Protein AF-A0A7X3VGU1-F1 (afdb_monomer)

Solvent-accessible surface area (backbone atoms only — not comparable to full-atom values): 7875 Å² total; per-residue (Å²): 48,72,50,103,35,38,32,71,48,74,43,80,29,61,48,38,9,72,44,87,88,35,25,26,34,31,42,33,56,64,92,47,74,49,73,70,24,20,76,69,30,72,41,70,37,82,60,93,65,95,68,52,74,47,77,49,73,39,66,89,80,12,38,42,34,35,26,48,69,79,49,94,61,61,67,22,58,38,74,58,65,90,73,72,64,63,57,86,87,84,85,66,76,103,53,93,70,91,85,77,90,88,79,87,85,83,78,90,63,90,87,74,77,80,74,80,77,68,81,75,84,85,128

Sequence (123 aa):
MQDPRHYYYAHISSDSGNHRVHNGIFKVNGSERYRIGGAGTPPALPSADWHRIKVVRSVESGSIEVFVSGEASPLFSVIDQDYLYGWVGVGSFNETGDFDDFHLSGTASGECRLERISPLDEN

Secondary structure (DSSP, 8-state):
--BTTEEEEEE--SS-TTSTTSSEEEEEETTEEEEEE-TTPPPS--SSS---EEEEE-TTT-EEEEEETT-SS-SEEEE--S--S-------SSS-----------PPPTT------------

Structure (mmCIF, N/CA/C/O backbone):
data_AF-A0A7X3VGU1-F1
#
_entry.id   AF-A0A7X3VGU1-F1
#
loop_
_atom_site.group_PDB
_atom_site.id
_atom_site.type_symbol
_atom_site.label_atom_id
_atom_site.label_alt_id
_atom_site.label_comp_id
_atom_site.label_asym_id
_atom_site.label_entity_id
_atom_site.label_seq_id
_atom_site.pdbx_PDB_ins_code
_atom_site.Cartn_x
_atom_site.Cartn_y
_atom_site.Cartn_z
_atom_site.occupancy
_atom_site.B_iso_or_equiv
_atom_site.auth_seq_id
_atom_site.auth_comp_id
_atom_site.auth_asym_id
_atom_site.auth_atom_id
_atom_site.pdbx_PDB_model_num
ATOM 1 N N . MET A 1 1 ? -8.171 -6.636 6.740 1.00 87.38 1 MET A N 1
ATOM 2 C CA . MET A 1 1 ? -9.197 -7.461 6.067 1.00 87.38 1 MET A CA 1
ATOM 3 C C . MET A 1 1 ? -10.181 -7.951 7.108 1.00 87.38 1 MET A C 1
ATOM 5 O O . MET A 1 1 ? -9.762 -8.648 8.022 1.00 87.38 1 MET A O 1
ATOM 9 N N . GLN A 1 2 ? -11.445 -7.546 7.019 1.00 92.75 2 GLN A N 1
ATOM 10 C CA . GLN A 1 2 ? -12.495 -8.043 7.917 1.00 92.75 2 GLN A CA 1
ATOM 11 C C . GLN A 1 2 ? -12.912 -9.455 7.489 1.00 92.75 2 GLN A C 1
ATOM 13 O O . GLN A 1 2 ? -12.911 -10.381 8.291 1.00 92.75 2 GLN A O 1
ATOM 18 N N . ASP A 1 3 ? -13.153 -9.617 6.188 1.00 92.88 3 ASP A N 1
ATOM 19 C CA . ASP A 1 3 ? -13.474 -10.875 5.516 1.00 92.88 3 ASP A CA 1
ATOM 20 C C . ASP A 1 3 ? -13.040 -10.800 4.026 1.00 92.88 3 ASP A C 1
ATOM 22 O O . ASP A 1 3 ? -12.543 -9.751 3.590 1.00 92.88 3 ASP A O 1
ATOM 26 N N . PRO A 1 4 ? -13.205 -11.871 3.218 1.00 93.31 4 PRO A N 1
ATOM 27 C CA . PRO A 1 4 ? -12.831 -11.895 1.794 1.00 93.31 4 PRO A CA 1
ATOM 28 C C . PRO A 1 4 ? -13.549 -10.911 0.864 1.00 93.31 4 PRO A C 1
ATOM 30 O O . PRO A 1 4 ? -13.258 -10.893 -0.328 1.00 93.31 4 PRO A O 1
ATOM 33 N N . ARG A 1 5 ? -14.493 -10.119 1.365 1.00 96.31 5 ARG A N 1
ATOM 34 C CA . ARG A 1 5 ? -15.284 -9.133 0.621 1.00 96.31 5 ARG A CA 1
ATOM 35 C C . ARG A 1 5 ? -15.208 -7.726 1.224 1.00 96.31 5 ARG A C 1
ATOM 37 O O . A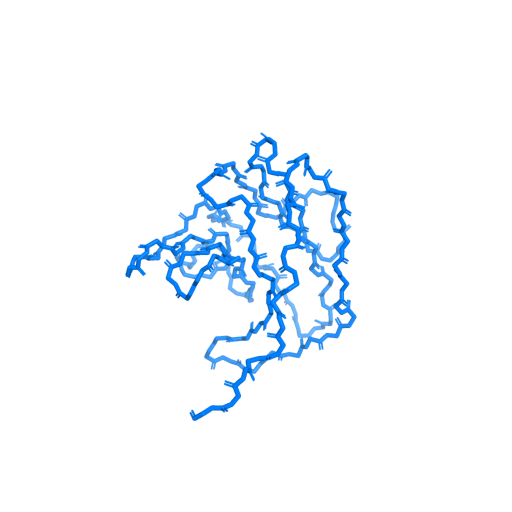RG A 1 5 ? -15.762 -6.802 0.639 1.00 96.31 5 ARG A O 1
ATOM 44 N N . HIS A 1 6 ? -14.512 -7.537 2.345 1.00 97.31 6 HIS A N 1
ATOM 45 C CA . HIS A 1 6 ? -14.397 -6.243 3.026 1.00 97.31 6 HIS A CA 1
ATOM 46 C C . HIS A 1 6 ? -12.958 -5.991 3.488 1.00 97.31 6 HIS A C 1
ATOM 48 O O . HIS A 1 6 ? -12.521 -6.409 4.571 1.00 97.31 6 HIS A O 1
ATOM 54 N N . TYR A 1 7 ? -12.174 -5.330 2.637 1.00 97.38 7 TYR A N 1
ATOM 55 C CA . TYR A 1 7 ? -10.771 -5.032 2.914 1.00 97.38 7 TYR A CA 1
ATOM 56 C C . TYR A 1 7 ? -10.227 -3.899 2.044 1.00 97.38 7 TYR A C 1
ATOM 58 O O . TYR A 1 7 ? -10.735 -3.615 0.961 1.00 97.38 7 TYR A O 1
ATOM 66 N N . TYR A 1 8 ? -9.142 -3.281 2.511 1.00 98.12 8 TYR A N 1
ATOM 67 C CA . TYR A 1 8 ? -8.270 -2.490 1.649 1.00 98.12 8 TYR A CA 1
ATOM 68 C C . TYR A 1 8 ? -7.108 -3.343 1.166 1.00 98.12 8 TYR A C 1
ATOM 70 O O . TYR A 1 8 ? -6.645 -4.231 1.885 1.00 98.12 8 TYR A O 1
ATOM 78 N N . TYR A 1 9 ? -6.591 -3.019 -0.011 1.00 97.75 9 TYR A N 1
ATOM 79 C CA . TYR A 1 9 ? -5.296 -3.509 -0.458 1.00 97.75 9 TYR A CA 1
ATOM 80 C C . TYR A 1 9 ? -4.556 -2.417 -1.233 1.00 97.75 9 TYR A C 1
ATOM 82 O O . TYR A 1 9 ? -5.165 -1.593 -1.920 1.00 97.75 9 TYR A O 1
ATOM 90 N N . ALA A 1 10 ? -3.231 -2.411 -1.119 1.00 97.69 10 ALA A N 1
ATOM 91 C CA . ALA A 1 10 ? -2.372 -1.639 -2.002 1.00 97.69 10 ALA A CA 1
ATOM 92 C C . ALA A 1 10 ? -1.994 -2.529 -3.191 1.00 97.69 10 ALA A C 1
ATOM 94 O O . ALA A 1 10 ? -1.459 -3.617 -3.000 1.00 97.69 10 ALA A O 1
ATOM 95 N N . HIS A 1 11 ? -2.290 -2.085 -4.411 1.00 96.94 11 HIS A N 1
ATOM 96 C CA . HIS A 1 11 ? -1.794 -2.735 -5.621 1.00 96.94 11 HIS A CA 1
ATOM 97 C C . HIS A 1 11 ? -0.471 -2.077 -5.997 1.00 96.94 11 HIS A C 1
ATOM 99 O O . HIS A 1 11 ? -0.453 -0.866 -6.210 1.00 96.94 11 HIS A O 1
ATOM 105 N N . ILE A 1 12 ? 0.597 -2.863 -6.100 1.00 96.19 12 ILE A N 1
ATOM 106 C CA . ILE A 1 12 ? 1.950 -2.423 -6.447 1.00 96.19 12 ILE A CA 1
ATOM 107 C C . ILE A 1 12 ? 2.343 -3.083 -7.776 1.00 96.19 12 ILE A C 1
ATOM 109 O O . ILE A 1 12 ? 2.196 -4.290 -7.918 1.00 96.19 12 ILE A O 1
ATOM 113 N N . SER A 1 13 ? 2.762 -2.299 -8.767 1.00 95.94 13 SER A N 1
ATOM 114 C CA . SER A 1 13 ? 2.984 -2.743 -10.151 1.00 95.94 13 SER A CA 1
ATOM 115 C C . SER A 1 13 ? 4.056 -1.897 -10.853 1.00 95.94 13 SER A C 1
ATOM 117 O O . SER A 1 13 ? 4.360 -0.776 -10.429 1.00 95.94 13 SER A O 1
ATOM 119 N N . SER A 1 14 ? 4.601 -2.417 -11.953 1.00 95.19 14 SER A N 1
ATOM 120 C CA . SER A 1 14 ? 5.497 -1.708 -12.874 1.00 95.19 14 SER A CA 1
ATOM 121 C C . SER A 1 14 ? 4.783 -0.739 -13.827 1.00 95.19 14 SER A C 1
ATOM 123 O O . SER A 1 14 ? 5.436 0.071 -14.481 1.00 95.19 14 SER A O 1
ATOM 125 N N . ASP A 1 15 ? 3.453 -0.779 -13.914 1.00 95.25 15 ASP A N 1
ATOM 126 C CA . ASP A 1 15 ? 2.689 0.186 -14.712 1.00 95.25 15 ASP A CA 1
ATOM 127 C C . ASP A 1 15 ? 2.495 1.511 -13.981 1.00 95.25 15 ASP A C 1
ATOM 129 O O . ASP A 1 15 ? 2.430 1.559 -12.763 1.00 95.25 15 ASP A O 1
ATOM 133 N N . SER A 1 16 ? 2.305 2.620 -14.694 1.00 93.56 16 SER A N 1
ATOM 134 C CA . SER A 1 16 ? 1.888 3.861 -14.023 1.00 93.56 16 SER A CA 1
ATOM 135 C C . SER A 1 16 ? 0.469 3.755 -13.440 1.00 93.56 16 SER A C 1
ATOM 137 O O . SER A 1 16 ? -0.394 3.044 -13.964 1.00 93.56 16 SER A O 1
ATOM 139 N N . GLY A 1 17 ? 0.174 4.583 -12.437 1.00 93.56 17 GLY A N 1
ATOM 140 C CA . GLY A 1 17 ? -1.162 4.777 -11.876 1.00 93.56 17 GLY A CA 1
ATOM 141 C C . GLY A 1 17 ? -2.195 5.353 -12.855 1.00 93.56 17 GLY A C 1
ATOM 142 O O . GLY A 1 17 ? -3.330 5.600 -12.447 1.00 93.56 17 GLY A O 1
ATOM 143 N N . ASN A 1 18 ? -1.855 5.573 -14.129 1.00 94.88 18 ASN A N 1
ATOM 144 C CA . ASN A 1 18 ? -2.830 5.854 -15.189 1.00 94.88 18 ASN A CA 1
ATOM 145 C C . ASN A 1 18 ? -3.584 4.590 -15.633 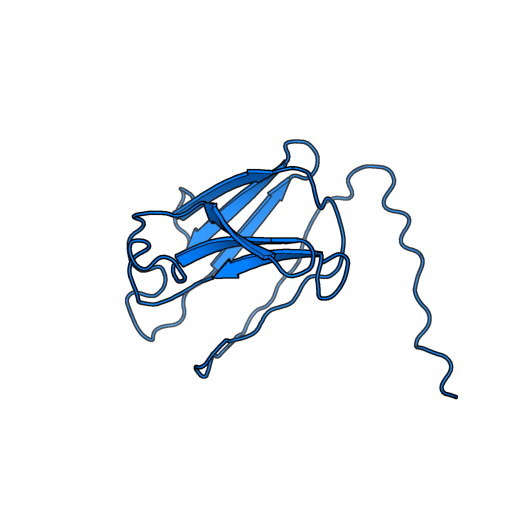1.00 94.88 18 ASN A C 1
ATOM 147 O O . ASN A 1 18 ? -4.712 4.688 -16.120 1.00 94.88 18 ASN A O 1
ATOM 151 N N . HIS A 1 19 ? -3.008 3.400 -15.425 1.00 92.88 19 HIS A N 1
ATOM 152 C CA . HIS A 1 19 ? -3.738 2.153 -15.598 1.00 92.88 19 HIS A CA 1
ATOM 153 C C . HIS A 1 19 ? -4.695 1.975 -14.413 1.00 92.88 19 HIS A C 1
ATOM 155 O O . HIS A 1 19 ? -4.276 1.813 -13.267 1.00 92.88 19 HIS A O 1
ATOM 161 N N . ARG A 1 20 ? -6.008 2.037 -14.674 1.00 91.75 20 ARG A N 1
ATOM 162 C CA . ARG A 1 20 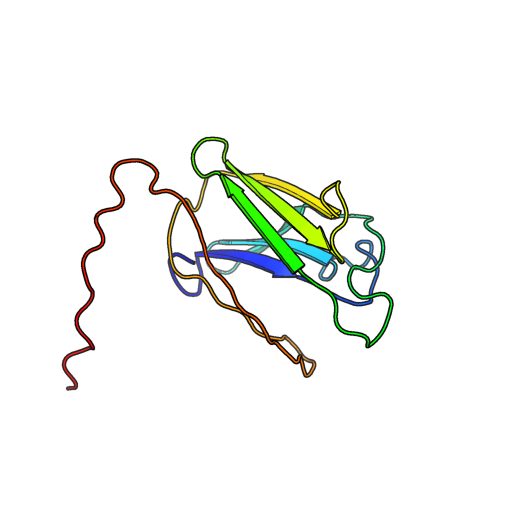? -7.053 2.190 -13.635 1.00 91.75 20 ARG A CA 1
ATOM 163 C C . ARG A 1 20 ? -7.050 1.101 -12.559 1.00 91.75 20 ARG A C 1
ATOM 165 O O . ARG A 1 20 ? -7.591 1.317 -11.476 1.00 91.75 20 ARG A O 1
ATOM 172 N N . VAL A 1 21 ? -6.460 -0.057 -12.847 1.00 93.25 21 VAL A N 1
ATOM 173 C CA . VAL A 1 21 ? -6.405 -1.204 -11.933 1.00 93.25 21 VAL A CA 1
ATOM 174 C C . VAL A 1 21 ? -5.021 -1.451 -11.312 1.00 93.25 21 VAL A C 1
ATOM 176 O O . VAL A 1 21 ? -4.942 -2.316 -10.447 1.00 93.25 21 VAL A O 1
ATOM 179 N N . HIS A 1 22 ? -3.972 -0.681 -11.652 1.00 94.94 22 HIS A N 1
ATOM 180 C CA . HIS A 1 22 ? -2.584 -0.865 -11.162 1.00 94.94 22 HIS A CA 1
ATOM 181 C C . HIS A 1 22 ? -2.028 0.371 -10.455 1.00 94.94 22 HIS A C 1
ATOM 183 O O . HIS A 1 22 ? -2.234 1.478 -10.938 1.00 94.94 22 HIS A O 1
ATOM 189 N N . ASN A 1 23 ? -1.270 0.196 -9.373 1.00 96.56 23 ASN A N 1
ATOM 190 C CA . ASN A 1 23 ? -0.722 1.287 -8.558 1.00 96.56 23 ASN A CA 1
ATOM 191 C C . ASN A 1 23 ? -1.781 2.174 -7.911 1.00 96.56 23 ASN A C 1
ATOM 193 O O . ASN A 1 23 ? -2.287 3.144 -8.474 1.00 96.56 23 ASN A O 1
ATOM 197 N N . GLY A 1 24 ? -2.132 1.801 -6.687 1.00 97.69 24 GLY A N 1
ATOM 198 C CA . GLY A 1 24 ? -3.013 2.585 -5.844 1.00 97.69 24 GLY A CA 1
ATOM 199 C C . GLY A 1 24 ? -3.515 1.815 -4.639 1.00 97.69 24 GLY A C 1
ATOM 200 O O . GLY A 1 24 ? -3.256 0.622 -4.476 1.00 97.69 24 GLY A O 1
ATOM 201 N N . ILE A 1 25 ? -4.282 2.514 -3.813 1.00 98.50 25 ILE A N 1
ATOM 202 C CA . ILE A 1 25 ? -5.023 1.923 -2.703 1.00 98.50 25 ILE A CA 1
ATOM 203 C C . ILE A 1 25 ? -6.429 1.644 -3.208 1.00 98.50 25 ILE A C 1
ATOM 205 O O . ILE A 1 25 ? -7.082 2.518 -3.786 1.00 98.50 25 ILE A O 1
ATOM 209 N N . PHE A 1 26 ? -6.878 0.418 -3.010 1.00 98.12 26 PHE A N 1
ATOM 210 C CA . PHE A 1 26 ? -8.180 -0.058 -3.430 1.00 98.12 26 PHE A CA 1
ATOM 211 C C . PHE A 1 26 ? -8.976 -0.510 -2.222 1.00 98.12 26 PHE A C 1
ATOM 213 O O . PHE A 1 26 ? -8.427 -1.019 -1.244 1.00 98.12 26 PHE A O 1
ATOM 220 N N . LYS A 1 27 ? -10.286 -0.350 -2.337 1.00 98.06 27 LYS A N 1
ATOM 221 C CA . LYS A 1 27 ? -11.260 -0.826 -1.371 1.00 98.06 27 LYS A CA 1
ATOM 222 C C . LYS A 1 27 ? -12.120 -1.884 -2.031 1.00 98.06 27 LYS A C 1
ATOM 224 O O . LYS A 1 27 ? -12.586 -1.685 -3.154 1.00 98.06 27 LYS A O 1
ATOM 229 N N . VAL A 1 28 ? -12.292 -2.995 -1.334 1.00 97.88 28 VAL A N 1
ATOM 230 C CA . VAL A 1 28 ? -13.258 -4.035 -1.668 1.00 97.88 28 VAL A CA 1
ATOM 231 C C . VAL A 1 28 ? -14.391 -3.931 -0.667 1.00 97.88 28 VAL A C 1
ATOM 233 O O . VAL A 1 28 ? -14.140 -3.989 0.536 1.00 97.88 28 VAL A O 1
ATOM 236 N N . ASN A 1 29 ? -15.602 -3.732 -1.178 1.00 97.00 29 ASN A N 1
ATOM 237 C CA . ASN A 1 29 ? -16.824 -3.619 -0.398 1.00 97.00 29 ASN A CA 1
ATOM 238 C C . ASN A 1 29 ? -17.898 -4.520 -1.022 1.00 97.00 29 ASN A C 1
ATOM 240 O O . ASN A 1 29 ? -18.492 -4.196 -2.054 1.00 97.00 29 ASN A O 1
ATOM 244 N N . GLY A 1 30 ? -18.103 -5.699 -0.442 1.00 96.00 30 GLY A N 1
ATOM 245 C CA . GLY A 1 30 ? -18.969 -6.723 -1.006 1.00 96.00 30 GLY A CA 1
ATOM 246 C C . GLY A 1 30 ? -18.405 -7.288 -2.314 1.00 96.00 30 GLY A C 1
ATOM 247 O O . GLY A 1 30 ? -17.402 -7.996 -2.323 1.00 96.00 30 GLY A O 1
ATOM 248 N N . SER A 1 31 ? -19.097 -7.021 -3.425 1.00 92.69 31 SER A N 1
ATOM 249 C CA . SER A 1 31 ? -18.674 -7.450 -4.773 1.00 92.69 31 SER A CA 1
ATOM 250 C C . SER A 1 31 ? -17.980 -6.340 -5.565 1.00 92.69 31 SER A C 1
ATOM 252 O O . SER A 1 31 ? -17.506 -6.579 -6.674 1.00 92.69 31 SER A O 1
ATOM 254 N N . GLU A 1 32 ? -17.926 -5.125 -5.018 1.00 93.25 32 GLU A N 1
ATOM 255 C CA . GLU A 1 32 ? -17.341 -3.976 -5.693 1.00 93.25 32 GLU A CA 1
ATOM 256 C C . GLU A 1 32 ? -15.895 -3.763 -5.266 1.00 93.25 32 GLU A C 1
ATOM 258 O O . GLU A 1 32 ? -15.531 -3.914 -4.099 1.00 93.25 32 GLU A O 1
ATOM 263 N N . ARG A 1 33 ? -15.071 -3.367 -6.236 1.00 94.19 33 ARG A N 1
ATOM 264 C CA . ARG A 1 33 ? -13.675 -2.998 -6.031 1.00 94.19 33 ARG A CA 1
ATOM 265 C C . ARG A 1 33 ? -13.383 -1.705 -6.766 1.00 94.19 33 ARG A C 1
ATOM 267 O O . ARG A 1 33 ? -13.501 -1.655 -7.990 1.00 94.19 33 ARG A O 1
ATOM 274 N N . TYR A 1 34 ? -12.930 -0.689 -6.048 1.00 95.50 34 TYR A N 1
ATOM 275 C CA . TYR A 1 34 ? -12.607 0.607 -6.639 1.00 95.50 34 TYR A CA 1
ATOM 276 C C . TYR A 1 34 ? -11.356 1.219 -6.016 1.00 95.50 34 TYR A C 1
ATOM 278 O O . TYR A 1 34 ? -10.999 0.946 -4.869 1.00 95.50 34 TYR A O 1
ATOM 286 N N . ARG A 1 35 ? -10.652 2.027 -6.815 1.00 97.56 35 ARG A N 1
ATOM 287 C CA . ARG A 1 35 ? -9.480 2.775 -6.361 1.00 97.56 35 ARG A CA 1
ATOM 288 C C . ARG A 1 35 ? -9.930 3.965 -5.521 1.00 97.56 35 ARG A C 1
ATOM 290 O O . ARG A 1 35 ? -10.792 4.722 -5.953 1.00 97.56 35 ARG A O 1
ATOM 297 N N . ILE A 1 36 ? -9.273 4.159 -4.385 1.00 97.69 36 ILE A N 1
ATOM 298 C CA . ILE A 1 36 ? -9.478 5.294 -3.481 1.00 97.69 36 ILE A CA 1
ATOM 299 C C . ILE A 1 36 ? -8.233 6.190 -3.341 1.00 97.69 36 ILE A C 1
ATOM 301 O O . ILE A 1 36 ? -8.340 7.296 -2.832 1.00 97.69 36 ILE A O 1
ATOM 305 N N . GLY A 1 37 ? -7.064 5.774 -3.849 1.00 97.56 37 GLY A N 1
ATOM 306 C CA . GLY A 1 37 ? -5.854 6.610 -3.890 1.00 97.56 37 GLY A CA 1
ATOM 307 C C . GLY A 1 37 ? -4.822 6.133 -4.918 1.00 97.56 37 GLY A C 1
ATOM 308 O O . GLY A 1 37 ? -4.859 4.977 -5.334 1.00 97.56 37 GLY A O 1
ATOM 309 N N . GLY A 1 38 ? -3.902 7.013 -5.334 1.00 95.56 38 GLY A N 1
ATOM 310 C CA . GLY A 1 38 ? -2.763 6.676 -6.211 1.00 95.56 38 GLY A CA 1
ATOM 311 C C . GLY A 1 38 ? -2.974 6.858 -7.723 1.00 95.56 38 GLY A C 1
ATOM 312 O O . GLY A 1 38 ? -2.153 6.404 -8.518 1.00 95.56 38 GLY A O 1
ATOM 313 N N . ALA A 1 39 ? -4.054 7.512 -8.164 1.00 95.44 39 ALA A N 1
ATOM 314 C CA . ALA A 1 39 ? -4.235 7.860 -9.579 1.00 95.44 39 ALA A CA 1
ATOM 315 C C . ALA A 1 39 ? -3.100 8.759 -10.101 1.00 95.44 39 ALA A C 1
ATOM 317 O O . ALA A 1 39 ? -2.691 9.696 -9.423 1.00 95.44 39 ALA A O 1
ATOM 318 N N . GLY A 1 40 ? -2.599 8.463 -11.305 1.00 94.62 40 GLY A N 1
ATOM 319 C CA . GLY A 1 40 ? -1.551 9.257 -11.963 1.00 94.62 40 GLY A CA 1
ATOM 320 C C . GLY A 1 40 ? -0.140 9.104 -11.389 1.00 94.62 40 GLY A C 1
ATOM 321 O O . GLY A 1 40 ? 0.770 9.807 -11.819 1.00 94.62 40 GLY A O 1
ATOM 322 N N . THR A 1 41 ? 0.063 8.196 -10.435 1.00 96.06 41 THR A N 1
ATOM 323 C CA . THR A 1 41 ? 1.382 7.952 -9.840 1.00 96.06 41 THR A CA 1
ATOM 324 C C . THR A 1 41 ? 2.359 7.321 -10.838 1.00 96.06 41 THR A C 1
ATOM 326 O O . THR A 1 41 ? 1.933 6.619 -11.764 1.00 96.06 41 THR A O 1
ATOM 329 N N . PRO A 1 42 ? 3.675 7.548 -10.686 1.00 95.88 42 PRO A N 1
ATOM 330 C CA . PRO A 1 42 ? 4.671 6.791 -11.434 1.00 95.88 42 PRO A CA 1
ATOM 331 C C . PRO A 1 42 ? 4.627 5.295 -11.061 1.00 95.88 42 PRO A C 1
ATOM 333 O O . PRO A 1 42 ? 4.017 4.929 -10.052 1.00 95.88 42 PRO A O 1
ATOM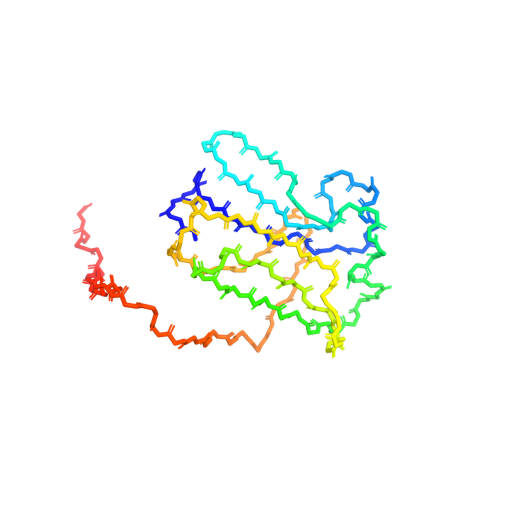 336 N N . PRO A 1 43 ? 5.270 4.423 -11.858 1.00 96.19 43 PRO A N 1
ATOM 337 C CA . PRO A 1 43 ? 5.485 3.027 -11.494 1.00 96.19 43 PRO A CA 1
ATOM 338 C C . PRO A 1 43 ? 6.056 2.860 -10.083 1.00 96.19 43 PRO A C 1
ATOM 340 O O . PRO A 1 43 ? 7.085 3.447 -9.753 1.00 96.19 43 PRO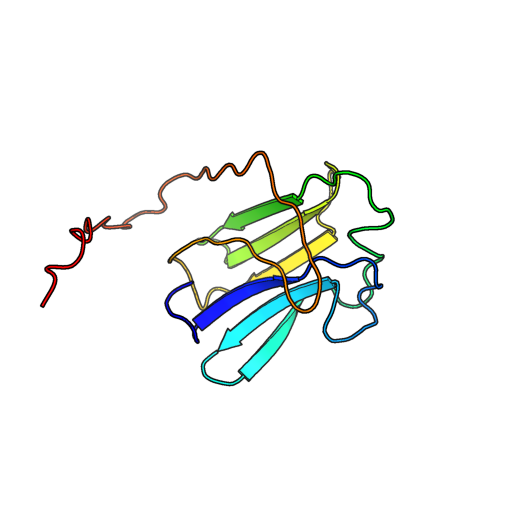 A O 1
ATOM 343 N N . ALA A 1 44 ? 5.405 2.032 -9.267 1.00 96.38 44 ALA A N 1
ATOM 344 C CA . ALA A 1 44 ? 5.894 1.658 -7.944 1.00 96.38 44 ALA A CA 1
ATOM 345 C C . ALA A 1 44 ? 7.027 0.616 -8.006 1.00 96.38 44 ALA A C 1
ATOM 347 O O . ALA A 1 44 ? 7.858 0.576 -7.108 1.00 96.38 44 ALA A O 1
ATOM 348 N N . LEU A 1 45 ? 7.081 -0.205 -9.061 1.00 95.44 45 LEU A N 1
ATOM 349 C CA . LEU A 1 45 ? 8.166 -1.165 -9.317 1.00 95.44 45 LEU A CA 1
ATOM 350 C C . LEU A 1 45 ? 8.841 -0.835 -10.653 1.00 95.44 45 LEU A C 1
ATOM 352 O O . LEU A 1 45 ? 8.512 -1.435 -11.676 1.00 95.44 45 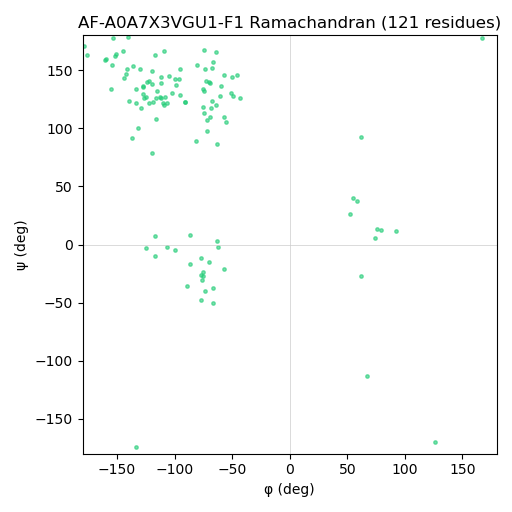LEU A O 1
ATOM 356 N N . PRO A 1 46 ? 9.726 0.174 -10.697 1.00 92.94 46 PRO A N 1
ATOM 357 C CA . PRO A 1 46 ? 10.373 0.588 -11.940 1.00 92.94 46 PRO A CA 1
ATOM 358 C C . PRO A 1 46 ? 11.394 -0.431 -12.478 1.00 92.94 46 PRO A C 1
ATOM 360 O O . PRO A 1 46 ? 11.789 -0.317 -13.638 1.00 92.94 46 PRO A O 1
ATOM 363 N N . SER A 1 47 ? 11.830 -1.406 -11.674 1.00 94.12 47 SER A N 1
ATOM 364 C CA . SER A 1 47 ? 12.721 -2.494 -12.090 1.00 94.12 47 SER A CA 1
ATOM 365 C C . SER A 1 47 ? 12.313 -3.829 -11.453 1.00 94.12 47 SER A C 1
ATOM 367 O O . SER A 1 47 ? 11.343 -3.907 -10.701 1.00 94.12 47 SER A O 1
ATOM 369 N N . ALA A 1 48 ? 13.047 -4.892 -11.792 1.00 93.38 48 ALA A N 1
ATOM 370 C CA . ALA A 1 48 ? 12.902 -6.224 -11.199 1.00 93.38 48 ALA A CA 1
ATOM 371 C C . ALA A 1 48 ? 13.736 -6.407 -9.913 1.00 93.38 48 ALA A C 1
ATOM 373 O O . ALA A 1 48 ? 13.867 -7.526 -9.421 1.00 93.38 48 ALA A O 1
ATOM 374 N N . ASP A 1 49 ? 14.339 -5.333 -9.396 1.00 96.00 49 ASP A N 1
ATOM 375 C CA . ASP A 1 49 ? 15.114 -5.382 -8.158 1.00 96.00 49 ASP A CA 1
ATOM 376 C C . ASP A 1 49 ? 14.190 -5.478 -6.933 1.00 96.00 49 ASP A C 1
ATOM 378 O O . ASP A 1 49 ? 12.982 -5.241 -7.002 1.00 96.00 49 ASP A O 1
ATOM 382 N N . TRP A 1 50 ? 14.760 -5.791 -5.769 1.00 96.81 50 TRP A N 1
ATOM 383 C CA . TRP A 1 50 ? 14.011 -5.758 -4.515 1.00 96.81 50 TRP A CA 1
ATOM 384 C C . TRP A 1 50 ? 13.616 -4.324 -4.144 1.00 96.81 50 TRP A C 1
ATOM 386 O O . TRP A 1 50 ? 14.467 -3.455 -3.941 1.00 96.81 50 TRP A O 1
ATOM 396 N N . HIS A 1 51 ? 12.315 -4.096 -3.970 1.00 97.06 51 HIS A N 1
ATOM 397 C CA . HIS A 1 51 ? 11.760 -2.821 -3.528 1.00 97.06 51 HIS A CA 1
ATOM 398 C C . HIS A 1 51 ? 11.157 -2.951 -2.130 1.00 97.06 51 HIS A C 1
ATOM 400 O O . HIS A 1 51 ? 10.269 -3.767 -1.888 1.00 97.06 51 HIS A O 1
ATOM 406 N N . ARG A 1 52 ? 11.587 -2.096 -1.195 1.00 97.75 52 ARG A N 1
ATOM 407 C CA . ARG A 1 52 ? 10.967 -2.031 0.133 1.00 97.75 52 ARG A CA 1
ATOM 408 C C . ARG A 1 52 ? 9.623 -1.315 0.046 1.00 97.75 52 ARG A C 1
ATOM 410 O O . ARG A 1 52 ? 9.581 -0.125 -0.261 1.00 97.75 52 ARG A O 1
ATOM 417 N N . ILE A 1 53 ? 8.550 -2.016 0.396 1.00 97.94 53 ILE A N 1
ATOM 418 C CA . ILE A 1 53 ? 7.211 -1.439 0.537 1.00 97.94 53 ILE A CA 1
ATOM 419 C C . ILE A 1 53 ? 6.906 -1.247 2.019 1.00 97.94 53 ILE A C 1
ATOM 421 O O . ILE A 1 53 ? 7.070 -2.160 2.825 1.00 97.94 53 ILE A O 1
ATOM 425 N N . LYS A 1 54 ? 6.451 -0.050 2.387 1.00 98.12 54 LYS A N 1
ATOM 426 C CA . LYS A 1 54 ? 5.984 0.259 3.741 1.00 98.12 54 LYS A CA 1
ATOM 427 C C . LYS A 1 54 ? 4.570 0.808 3.657 1.00 98.12 54 LYS A C 1
ATOM 429 O O . LYS A 1 54 ? 4.327 1.782 2.954 1.00 98.12 54 LYS A O 1
ATOM 434 N N . VAL A 1 55 ? 3.659 0.209 4.413 1.00 98.00 55 VAL A N 1
ATOM 435 C CA . VAL A 1 55 ? 2.294 0.713 4.582 1.00 98.00 55 VAL A CA 1
ATOM 436 C C . VAL A 1 55 ? 2.162 1.267 5.994 1.00 98.00 55 VAL A C 1
ATOM 438 O O . VAL A 1 55 ? 2.486 0.581 6.961 1.00 98.00 55 VAL A O 1
ATOM 441 N N . VAL A 1 56 ? 1.703 2.509 6.119 1.00 97.56 56 VAL A N 1
ATOM 442 C CA . VAL A 1 56 ? 1.380 3.141 7.402 1.00 97.56 56 VAL A CA 1
ATOM 443 C C . VAL A 1 56 ? -0.124 3.350 7.461 1.00 97.56 56 VAL A C 1
ATOM 445 O O . VAL A 1 56 ? -0.719 3.922 6.550 1.00 97.56 56 VAL A O 1
ATOM 448 N N . ARG A 1 57 ? -0.743 2.866 8.537 1.00 95.69 57 ARG A N 1
ATOM 449 C CA . ARG A 1 57 ? -2.182 2.974 8.778 1.00 95.69 57 ARG A CA 1
ATOM 450 C C . ARG A 1 57 ? -2.413 3.597 10.145 1.00 95.69 57 ARG A C 1
ATOM 452 O O . ARG A 1 57 ? -1.930 3.067 11.141 1.00 95.69 57 ARG A O 1
ATOM 459 N N . SER A 1 58 ? -3.190 4.675 10.190 1.00 95.19 58 SER A N 1
ATOM 460 C CA . SER A 1 58 ? -3.779 5.189 11.426 1.00 95.19 58 SER A CA 1
ATOM 461 C C . SER A 1 58 ? -5.282 4.960 11.397 1.00 95.19 58 SER A C 1
ATOM 463 O O . SER A 1 58 ? -5.974 5.423 10.492 1.00 95.19 58 SER A O 1
ATOM 465 N N . VAL A 1 59 ? -5.795 4.226 12.382 1.00 92.12 59 VAL A N 1
ATOM 466 C CA . VAL A 1 59 ? -7.241 3.994 12.516 1.00 92.12 59 VAL A CA 1
ATOM 467 C C . VAL A 1 59 ? -7.959 5.222 13.074 1.00 92.12 59 VAL A C 1
ATOM 469 O O . VAL A 1 59 ? -9.097 5.479 12.701 1.00 92.12 59 VAL A O 1
ATOM 472 N N . GLU A 1 60 ? -7.271 6.012 13.905 1.00 92.06 60 GLU A N 1
ATOM 473 C CA . GLU A 1 60 ? -7.810 7.229 14.517 1.00 92.06 60 GLU A CA 1
ATOM 474 C C . GLU A 1 60 ? -8.087 8.302 13.463 1.00 92.06 60 GLU A C 1
ATOM 476 O O . GLU A 1 60 ? -9.193 8.831 13.396 1.00 92.06 60 GLU A O 1
ATOM 481 N N . SER A 1 61 ? -7.112 8.585 12.595 1.00 95.56 61 SER A N 1
ATOM 482 C CA . SER A 1 61 ? -7.291 9.561 11.515 1.00 95.56 61 SER A CA 1
ATOM 483 C C . SER A 1 61 ? -7.899 8.957 10.251 1.00 95.56 61 SER A C 1
ATOM 485 O O . SER A 1 61 ? -8.346 9.695 9.379 1.00 95.56 61 SER A O 1
ATOM 487 N N . GLY A 1 62 ? -7.882 7.629 10.113 1.00 95.94 62 GLY A N 1
ATOM 488 C CA . GLY A 1 62 ? -8.256 6.946 8.880 1.00 95.94 62 GLY A CA 1
ATOM 489 C C . GLY A 1 62 ? -7.198 7.018 7.779 1.00 95.94 62 GLY A C 1
ATOM 490 O O . GLY A 1 62 ? -7.518 6.689 6.638 1.00 95.94 62 GLY A O 1
ATOM 491 N N . SER A 1 63 ? -5.955 7.422 8.059 1.00 98.06 63 SER A N 1
ATOM 492 C CA . SER A 1 63 ? -4.923 7.483 7.018 1.00 98.06 63 SER A CA 1
ATOM 493 C C . SER A 1 63 ? -4.475 6.096 6.557 1.00 98.06 63 SER A C 1
ATOM 495 O O . SER A 1 63 ? -4.334 5.174 7.361 1.00 98.06 63 SER A O 1
ATOM 497 N N . ILE A 1 64 ? -4.267 5.936 5.251 1.00 98.50 64 ILE A N 1
ATOM 498 C CA . ILE A 1 64 ? -3.566 4.805 4.635 1.00 98.50 64 ILE A CA 1
ATOM 499 C C . ILE A 1 64 ? -2.512 5.394 3.710 1.00 98.50 64 ILE A C 1
ATOM 501 O O . ILE A 1 64 ? -2.848 6.072 2.740 1.00 98.50 64 ILE A O 1
ATOM 505 N N . GLU A 1 65 ? -1.249 5.119 3.994 1.00 98.69 65 GLU A N 1
ATOM 506 C CA . GLU A 1 65 ? -0.116 5.657 3.252 1.00 98.69 65 GLU A CA 1
ATOM 507 C C . GLU A 1 65 ? 0.802 4.526 2.805 1.00 98.69 65 GLU A C 1
ATOM 509 O O . GLU A 1 65 ? 1.111 3.624 3.584 1.00 98.69 65 GLU A O 1
ATOM 514 N N . VAL A 1 66 ? 1.242 4.569 1.550 1.00 98.56 66 VAL A N 1
ATOM 515 C CA . VAL A 1 66 ? 2.118 3.557 0.955 1.00 98.56 66 VAL A CA 1
ATOM 516 C C . VAL A 1 66 ? 3.387 4.226 0.457 1.00 98.56 66 VAL A C 1
ATOM 518 O O . VAL A 1 66 ? 3.338 5.117 -0.390 1.00 98.56 66 VAL A O 1
ATOM 521 N N . PHE A 1 67 ? 4.520 3.769 0.974 1.00 98.44 67 PHE A N 1
ATOM 522 C CA . PHE A 1 67 ? 5.862 4.239 0.660 1.00 98.44 67 PHE A CA 1
ATOM 523 C C . PHE A 1 67 ? 6.614 3.148 -0.098 1.00 98.44 67 PHE A C 1
ATOM 525 O O . PHE A 1 67 ? 6.464 1.958 0.194 1.00 98.44 67 PHE A O 1
ATOM 532 N N . VAL A 1 68 ? 7.448 3.567 -1.043 1.00 97.50 68 VAL A N 1
ATOM 533 C CA . VAL A 1 68 ? 8.213 2.690 -1.934 1.00 97.50 68 VAL A CA 1
ATOM 534 C C . VAL A 1 68 ? 9.690 3.038 -1.805 1.00 97.50 68 VAL A C 1
ATOM 536 O O . VAL A 1 68 ? 10.028 4.208 -1.678 1.00 97.50 68 VAL A O 1
ATOM 539 N N . SER A 1 69 ? 10.567 2.033 -1.797 1.00 95.75 69 SER A N 1
ATOM 540 C CA . SER A 1 69 ? 12.032 2.180 -1.811 1.00 95.75 69 SER A CA 1
ATOM 541 C C . SER A 1 69 ? 12.623 3.107 -0.735 1.00 95.75 69 SER A C 1
ATOM 543 O O . SER A 1 69 ? 13.721 3.627 -0.894 1.00 95.75 69 SER A O 1
ATOM 545 N N . GLY A 1 70 ? 11.932 3.278 0.398 1.00 94.94 70 GLY A N 1
ATOM 546 C CA . GLY A 1 70 ? 12.405 4.118 1.506 1.00 94.94 70 GLY A CA 1
ATOM 547 C C . GLY A 1 70 ? 12.202 5.624 1.313 1.00 94.94 70 GLY A C 1
ATOM 548 O O . GLY A 1 70 ? 12.754 6.398 2.093 1.00 94.94 70 GLY A O 1
ATOM 549 N N . GLU A 1 71 ? 11.405 6.036 0.324 1.00 96.81 71 GLU A N 1
ATOM 550 C CA . GLU A 1 71 ? 11.067 7.441 0.095 1.00 96.81 71 GLU A CA 1
ATOM 551 C C . GLU A 1 71 ? 10.415 8.100 1.320 1.00 96.81 71 GLU A C 1
ATOM 553 O O . GLU A 1 71 ? 9.655 7.476 2.068 1.00 96.81 71 GLU A O 1
ATOM 558 N N . ALA A 1 72 ? 10.700 9.391 1.518 1.00 96.94 72 ALA A N 1
ATOM 559 C CA . ALA A 1 72 ? 10.194 10.155 2.66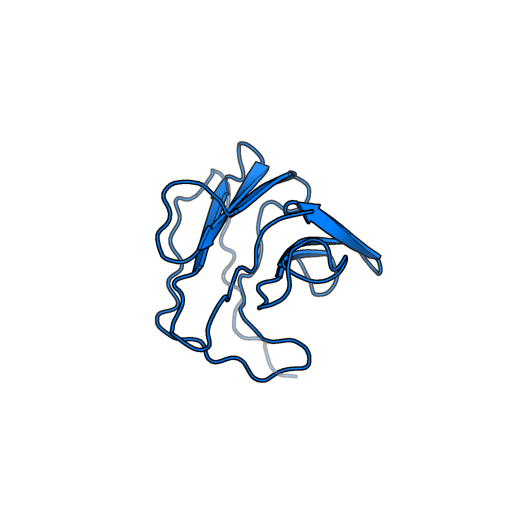1 1.00 96.94 72 ALA A CA 1
ATOM 560 C C . ALA A 1 72 ? 8.712 10.540 2.523 1.00 96.94 72 ALA A C 1
ATOM 562 O O . ALA A 1 72 ? 8.028 10.733 3.527 1.00 96.94 72 ALA A O 1
ATOM 563 N N . SER A 1 73 ? 8.221 10.664 1.287 1.00 97.62 73 SER A N 1
ATOM 564 C CA . SER A 1 73 ? 6.821 10.976 0.987 1.00 97.62 73 SER A CA 1
ATOM 565 C C . SER A 1 73 ? 6.090 9.729 0.490 1.00 97.62 73 SER A C 1
ATOM 567 O O . SER A 1 73 ? 6.693 8.916 -0.216 1.00 97.62 73 SER A O 1
ATOM 569 N N . PRO A 1 74 ? 4.801 9.559 0.826 1.00 98.25 74 PRO A N 1
ATOM 570 C CA . PRO A 1 74 ? 4.043 8.417 0.346 1.00 98.25 74 PRO A CA 1
ATOM 571 C C . PRO A 1 74 ? 3.802 8.527 -1.162 1.00 98.25 74 PRO A C 1
ATOM 573 O O . PRO A 1 74 ? 3.462 9.593 -1.675 1.00 98.25 74 PRO A O 1
ATOM 576 N N . LEU A 1 75 ? 3.920 7.401 -1.865 1.00 98.06 75 LEU A N 1
ATOM 577 C CA . LEU A 1 75 ? 3.518 7.294 -3.265 1.00 98.06 75 LEU A CA 1
ATOM 578 C C . LEU A 1 75 ? 1.988 7.274 -3.381 1.00 98.06 75 LEU A C 1
ATOM 580 O O . LEU A 1 75 ? 1.424 7.903 -4.276 1.00 98.06 75 LEU A O 1
ATOM 584 N N . PHE A 1 76 ? 1.309 6.574 -2.464 1.00 97.62 76 PHE A N 1
ATOM 585 C CA . PHE A 1 76 ? -0.153 6.568 -2.350 1.00 97.62 76 PHE A CA 1
ATOM 586 C C . PHE A 1 76 ? -0.573 7.078 -0.975 1.00 97.62 76 PHE A C 1
ATOM 588 O O . PHE A 1 76 ? -0.012 6.652 0.030 1.00 97.62 76 PHE A O 1
ATOM 595 N N . SER A 1 77 ? -1.607 7.915 -0.919 1.00 98.19 77 SER A N 1
ATOM 596 C CA . SER A 1 77 ? -2.232 8.328 0.337 1.00 98.19 77 SER A CA 1
ATOM 597 C C . SER A 1 77 ? -3.742 8.476 0.159 1.00 98.19 77 SER A C 1
ATOM 599 O O . SER A 1 77 ? -4.209 8.874 -0.912 1.00 98.19 77 SER A O 1
ATOM 601 N N . VAL A 1 78 ? -4.501 8.109 1.189 1.00 98.50 78 VAL A N 1
ATOM 602 C CA . VAL A 1 78 ? -5.954 8.296 1.283 1.00 98.50 78 VAL A CA 1
ATOM 603 C C . VAL A 1 78 ? -6.376 8.363 2.751 1.00 98.50 78 VAL A C 1
ATOM 605 O O . VAL A 1 78 ? -5.712 7.792 3.618 1.00 98.50 78 VAL A O 1
ATOM 608 N N . ILE A 1 79 ? -7.500 9.028 3.021 1.00 98.25 79 ILE A N 1
ATOM 609 C CA . ILE A 1 79 ? -8.211 8.958 4.300 1.00 98.25 79 ILE A CA 1
ATOM 610 C C . ILE A 1 79 ? -9.513 8.172 4.094 1.00 98.25 79 ILE A C 1
ATOM 612 O O . ILE A 1 79 ? -10.347 8.576 3.288 1.00 98.25 79 ILE A O 1
ATOM 616 N N . ASP A 1 80 ? -9.681 7.055 4.801 1.00 97.88 80 ASP A N 1
ATOM 617 C CA . ASP A 1 80 ? -10.892 6.218 4.786 1.00 97.88 80 ASP A CA 1
ATOM 618 C C . ASP A 1 80 ? -10.992 5.426 6.108 1.00 97.88 80 ASP A C 1
ATOM 620 O O . ASP A 1 80 ? -9.993 4.865 6.576 1.00 97.88 80 ASP A O 1
ATOM 624 N N . GLN A 1 81 ? -12.174 5.393 6.731 1.00 96.31 81 GLN A N 1
ATOM 625 C CA . GLN A 1 81 ? -12.400 4.833 8.077 1.00 96.31 81 GLN A CA 1
ATOM 626 C C . GLN A 1 81 ? -13.352 3.628 8.104 1.00 96.31 81 GLN A C 1
ATOM 628 O O . GLN A 1 81 ? -13.679 3.142 9.183 1.00 96.31 81 GLN A O 1
ATOM 633 N N . ASP A 1 82 ? -13.774 3.104 6.953 1.00 95.69 82 ASP A N 1
ATOM 634 C CA . ASP A 1 82 ? -14.798 2.052 6.928 1.00 95.69 82 ASP A CA 1
ATOM 635 C C . ASP A 1 82 ? -14.316 0.730 7.541 1.00 95.69 82 ASP A C 1
ATOM 637 O O . ASP A 1 82 ? -15.080 0.058 8.231 1.00 95.69 82 ASP A O 1
ATOM 641 N N . TYR A 1 83 ? -13.048 0.353 7.326 1.00 94.69 83 TYR A N 1
ATOM 642 C CA . TYR A 1 83 ? -12.457 -0.846 7.930 1.00 94.69 83 TYR A CA 1
ATOM 643 C C . TYR A 1 83 ? -11.306 -0.469 8.868 1.00 94.69 83 TYR A C 1
ATOM 645 O O . TYR A 1 83 ? -10.216 -0.065 8.448 1.00 94.69 83 TYR A O 1
ATOM 653 N N . LEU A 1 84 ? -11.550 -0.607 10.169 1.00 91.12 84 LEU A N 1
ATOM 654 C CA . LEU A 1 84 ? -10.601 -0.175 11.198 1.00 91.12 84 LEU A CA 1
ATOM 655 C C . LEU A 1 84 ? -9.601 -1.271 11.582 1.00 91.12 84 LEU A C 1
ATOM 657 O O . LEU A 1 84 ? -8.435 -0.978 11.813 1.00 91.12 84 LEU A O 1
ATOM 661 N N . TYR A 1 85 ? -10.021 -2.534 11.603 1.00 88.31 85 TYR A N 1
ATOM 662 C CA . TYR A 1 85 ? -9.176 -3.661 12.013 1.00 88.31 85 TYR A CA 1
ATOM 663 C C . TYR A 1 85 ? -9.273 -4.846 11.041 1.00 88.31 85 TYR A C 1
ATOM 665 O O . TYR A 1 85 ? -9.865 -4.755 9.961 1.00 88.31 85 TYR A O 1
ATOM 673 N N . GLY A 1 86 ? -8.633 -5.957 11.393 1.00 91.00 86 GLY A N 1
ATOM 674 C CA . GLY A 1 86 ? -8.712 -7.223 10.676 1.00 91.00 86 GLY A CA 1
ATOM 675 C C . GLY A 1 86 ? -7.345 -7.782 10.298 1.00 91.00 86 GLY A C 1
ATOM 676 O O . GLY A 1 86 ? -6.306 -7.286 10.723 1.00 91.00 86 GLY A O 1
ATOM 677 N N . TRP A 1 87 ? -7.360 -8.818 9.469 1.00 93.75 87 TRP A N 1
ATOM 678 C CA . TRP A 1 87 ? -6.175 -9.568 9.064 1.00 93.75 87 TRP A CA 1
ATOM 679 C C . TRP A 1 87 ? -5.310 -8.788 8.072 1.00 93.75 87 TRP A C 1
ATOM 681 O O . TRP A 1 87 ? -5.822 -7.983 7.282 1.00 93.75 87 TRP A O 1
ATOM 691 N N . VAL A 1 88 ? -4.006 -9.056 8.105 1.00 95.06 88 VAL A N 1
ATOM 692 C CA . VAL A 1 88 ? -3.012 -8.542 7.157 1.00 95.06 88 VAL A CA 1
ATOM 693 C C . VAL A 1 88 ? -2.496 -9.713 6.328 1.00 95.06 88 VAL A C 1
ATOM 695 O O . VAL A 1 88 ? -2.269 -10.793 6.864 1.00 95.06 88 VAL A O 1
ATOM 698 N N . GLY A 1 89 ? -2.313 -9.494 5.029 1.00 94.62 89 GLY A N 1
ATOM 699 C CA . GLY A 1 89 ? -1.771 -10.490 4.113 1.00 94.62 89 GLY A CA 1
ATOM 700 C C . GLY A 1 89 ? -1.020 -9.838 2.961 1.00 94.62 89 GLY A C 1
ATOM 701 O O . GLY A 1 89 ? -1.173 -8.643 2.702 1.00 94.62 89 GLY A O 1
ATOM 702 N N . VAL A 1 90 ? -0.216 -10.647 2.280 1.00 95.62 90 VAL A N 1
ATOM 703 C CA . VAL A 1 90 ? 0.518 -10.298 1.060 1.00 95.62 90 VAL A CA 1
ATOM 704 C C . VAL A 1 90 ? 0.262 -11.374 0.010 1.00 95.62 90 VAL A C 1
ATOM 706 O O . VAL A 1 90 ? -0.017 -12.523 0.351 1.00 95.62 90 VAL A O 1
ATOM 709 N N . GLY A 1 91 ? 0.321 -11.000 -1.262 1.00 95.00 91 GLY A N 1
ATOM 710 C CA . GLY A 1 91 ? 0.110 -11.924 -2.367 1.00 95.00 91 GLY A CA 1
ATOM 711 C C . GLY A 1 91 ? 0.268 -11.234 -3.714 1.00 95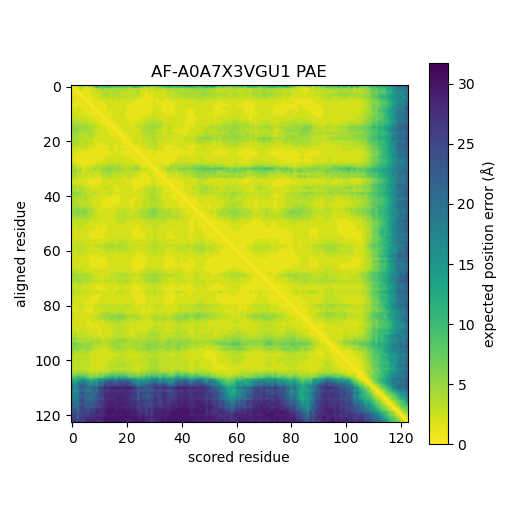.00 91 GLY A C 1
ATOM 712 O O . GLY A 1 91 ? 0.369 -10.008 -3.784 1.00 95.00 91 GLY A O 1
ATOM 713 N N . SER A 1 92 ? 0.281 -12.034 -4.775 1.00 94.81 92 SER A N 1
ATOM 714 C CA . SER A 1 92 ? 0.340 -11.562 -6.156 1.00 94.81 92 SER A CA 1
ATOM 715 C C . SER A 1 92 ? -0.988 -11.787 -6.884 1.00 94.81 92 SER A C 1
ATOM 717 O O . SER A 1 92 ? -1.887 -12.481 -6.400 1.00 94.81 92 SER A O 1
ATOM 719 N N . PHE A 1 93 ? -1.139 -11.158 -8.046 1.00 91.38 93 PHE A N 1
ATOM 720 C CA . PHE A 1 93 ? -2.326 -11.260 -8.886 1.00 91.38 93 PHE A CA 1
ATOM 721 C C . PHE A 1 93 ? -1.876 -11.339 -10.342 1.00 91.38 93 PHE A C 1
ATOM 723 O O . PHE A 1 93 ? -1.184 -10.434 -10.772 1.00 91.38 93 PHE A O 1
ATOM 730 N N . ASN A 1 94 ? -2.264 -12.391 -11.071 1.00 92.12 94 ASN A N 1
ATOM 731 C CA . ASN A 1 94 ? -1.887 -12.706 -12.465 1.00 92.12 94 ASN A CA 1
ATOM 732 C C . ASN A 1 94 ? -0.398 -12.961 -12.763 1.00 92.12 94 ASN A C 1
ATOM 734 O O . ASN A 1 94 ? -0.106 -13.736 -13.672 1.00 92.12 94 ASN A O 1
ATOM 738 N N . GLU A 1 95 ? 0.526 -12.397 -11.991 1.00 89.25 95 GLU A N 1
ATOM 739 C CA . GLU A 1 95 ? 1.966 -12.629 -12.121 1.00 89.25 95 GLU A CA 1
ATOM 740 C C . GLU A 1 95 ? 2.575 -13.283 -10.865 1.00 89.25 95 GLU A C 1
ATOM 742 O O . GLU A 1 95 ? 1.988 -13.283 -9.777 1.00 89.25 95 GLU A O 1
ATOM 747 N N . THR A 1 96 ? 3.776 -13.851 -11.009 1.00 92.56 96 THR A N 1
ATOM 748 C CA . THR A 1 96 ? 4.584 -14.322 -9.874 1.00 92.56 96 THR A CA 1
ATOM 749 C C . THR A 1 96 ? 5.179 -13.122 -9.145 1.00 92.56 96 THR A C 1
ATOM 751 O O . THR A 1 96 ? 5.755 -12.241 -9.780 1.00 92.56 96 THR A O 1
ATOM 754 N N . GLY A 1 97 ? 5.056 -13.095 -7.818 1.00 92.12 97 GLY A N 1
ATOM 755 C CA . GLY A 1 97 ? 5.715 -12.110 -6.966 1.00 92.12 97 GLY A CA 1
ATOM 756 C C . GLY A 1 97 ? 6.503 -12.800 -5.862 1.00 92.12 97 GLY A C 1
ATOM 757 O O . GLY A 1 97 ? 5.990 -13.733 -5.243 1.00 92.12 97 GLY A O 1
ATOM 758 N N . ASP A 1 98 ? 7.716 -12.313 -5.616 1.00 95.88 98 ASP A N 1
ATOM 759 C CA . ASP A 1 98 ?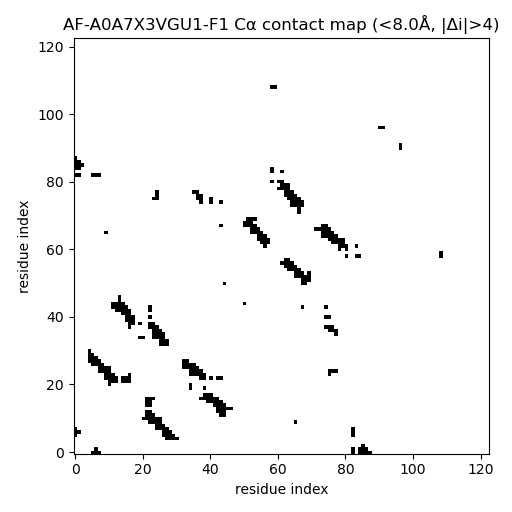 8.558 -12.746 -4.506 1.00 95.88 98 ASP A CA 1
ATOM 760 C C . ASP A 1 98 ? 8.434 -11.753 -3.344 1.00 95.88 98 ASP A C 1
ATOM 762 O O . ASP A 1 98 ? 8.411 -10.534 -3.538 1.00 95.88 98 ASP A O 1
ATOM 766 N N . PHE A 1 99 ? 8.336 -12.279 -2.124 1.00 96.62 99 PHE A N 1
ATOM 767 C CA . PHE A 1 99 ? 8.187 -11.494 -0.901 1.00 96.62 99 PHE A CA 1
ATOM 768 C C . PHE A 1 99 ? 9.160 -12.016 0.153 1.00 96.62 99 PHE A C 1
ATOM 770 O O . PHE A 1 99 ? 9.219 -13.222 0.386 1.00 96.62 99 PHE A O 1
ATOM 777 N N . ASP A 1 100 ? 9.871 -11.107 0.814 1.00 97.75 100 ASP A N 1
ATOM 778 C CA . ASP A 1 100 ? 10.766 -11.419 1.930 1.00 97.75 100 ASP A CA 1
ATOM 779 C C . ASP A 1 100 ? 10.740 -10.284 2.973 1.00 97.75 100 ASP A C 1
ATOM 781 O O . ASP A 1 100 ? 10.194 -9.207 2.711 1.00 97.75 100 ASP A O 1
ATOM 785 N N . ASP A 1 101 ? 11.285 -10.533 4.165 1.00 97.38 101 ASP A N 1
ATOM 786 C CA . ASP A 1 101 ? 11.398 -9.576 5.276 1.00 97.38 101 ASP A CA 1
ATOM 787 C C . ASP A 1 101 ? 10.057 -8.943 5.707 1.00 97.38 101 ASP A C 1
ATOM 789 O O . ASP A 1 101 ? 9.958 -7.753 6.029 1.00 97.38 101 ASP A O 1
ATOM 793 N N . PHE A 1 102 ? 8.986 -9.745 5.743 1.00 96.69 102 PHE A N 1
ATOM 794 C CA . PHE A 1 102 ? 7.676 -9.265 6.182 1.00 96.69 102 PHE A CA 1
ATOM 795 C C . PHE A 1 102 ? 7.674 -8.946 7.682 1.00 96.69 102 PHE A C 1
ATOM 797 O O . PHE A 1 102 ? 7.845 -9.824 8.534 1.00 96.69 102 PHE A O 1
ATOM 804 N N . HIS A 1 103 ? 7.442 -7.678 8.019 1.00 96.88 103 HIS A N 1
ATOM 805 C CA . HIS A 1 103 ? 7.350 -7.198 9.394 1.00 96.88 103 HIS A CA 1
ATOM 806 C C . HIS A 1 103 ? 6.057 -6.415 9.599 1.00 96.88 103 HIS A C 1
ATOM 808 O O . HIS A 1 103 ? 5.756 -5.478 8.860 1.00 96.88 103 HIS A O 1
ATOM 814 N N . LEU A 1 104 ? 5.321 -6.770 10.650 1.00 95.38 104 LEU A N 1
ATOM 815 C CA . LEU A 1 104 ? 4.137 -6.048 11.093 1.00 95.38 104 LEU A CA 1
ATOM 816 C C . LEU A 1 104 ? 4.369 -5.537 12.511 1.00 95.38 104 LEU A C 1
ATOM 818 O O . LEU A 1 104 ? 4.630 -6.312 13.430 1.00 95.38 104 LEU A O 1
ATOM 822 N N . SER A 1 105 ? 4.258 -4.226 12.685 1.00 94.25 105 SER A N 1
ATOM 823 C CA . SER A 1 105 ? 4.328 -3.567 13.983 1.00 94.25 105 SER A CA 1
ATOM 824 C C . SER A 1 105 ? 3.237 -2.511 14.088 1.00 94.25 105 SER A C 1
ATOM 826 O O . SER A 1 105 ? 2.749 -1.983 13.088 1.00 94.25 105 SER A O 1
ATOM 828 N N . GLY A 1 106 ? 2.827 -2.220 15.314 1.00 89.19 106 GLY A N 1
ATOM 829 C CA . GLY A 1 106 ? 1.802 -1.230 15.589 1.00 89.19 106 GLY A CA 1
ATOM 830 C C . GLY A 1 106 ? 1.620 -1.042 17.084 1.00 89.19 106 GLY A C 1
ATOM 831 O O . GLY A 1 106 ? 2.048 -1.870 17.890 1.00 89.19 106 GLY A O 1
ATOM 832 N N . THR A 1 107 ? 0.984 0.060 17.448 1.00 85.88 107 THR A N 1
ATOM 833 C CA . THR A 1 107 ? 0.495 0.302 18.801 1.00 85.88 107 THR A CA 1
ATOM 834 C C . THR A 1 107 ? -0.995 -0.002 18.841 1.00 85.88 107 THR A C 1
ATOM 836 O O . THR A 1 107 ? -1.722 0.270 17.886 1.00 85.88 107 THR A O 1
ATOM 839 N N . ALA A 1 108 ? -1.463 -0.585 19.943 1.00 72.44 108 ALA A N 1
ATOM 840 C CA . ALA A 1 108 ? -2.891 -0.775 20.131 1.00 72.44 108 ALA A CA 1
ATOM 841 C C . ALA A 1 108 ? -3.574 0.600 20.214 1.00 72.44 108 ALA A C 1
ATOM 843 O O . ALA A 1 108 ? -3.269 1.394 21.103 1.00 72.44 108 ALA A O 1
ATOM 844 N N . SER A 1 109 ? -4.507 0.874 19.305 1.00 65.56 109 SER A N 1
ATOM 845 C CA . SER A 1 109 ? -5.574 1.838 19.561 1.00 65.56 109 SER A CA 1
ATOM 846 C C . SER A 1 109 ? -6.555 1.191 20.544 1.00 65.56 109 SER A C 1
ATOM 848 O O . SER A 1 109 ? -6.790 -0.015 20.451 1.00 65.56 109 SER A O 1
ATOM 850 N N . GLY A 1 110 ? -7.092 1.949 21.502 1.00 63.84 110 GLY A N 1
ATOM 851 C CA . GLY A 1 110 ? -7.976 1.426 22.553 1.00 63.84 110 GLY A CA 1
ATOM 852 C C . GLY A 1 110 ? -9.080 0.479 22.048 1.00 63.84 110 GLY A C 1
ATOM 853 O O . GLY A 1 110 ? -9.587 0.634 20.942 1.00 63.84 110 GLY A O 1
ATOM 854 N N . GLU A 1 111 ? -9.404 -0.512 22.886 1.00 55.50 111 GLU A N 1
ATOM 855 C CA . GLU A 1 111 ? -10.390 -1.592 22.684 1.00 55.50 111 GLU A CA 1
ATOM 856 C C . GLU A 1 111 ? -10.189 -2.527 21.474 1.00 55.50 111 GLU A C 1
ATOM 858 O O . GLU A 1 111 ? -11.145 -3.040 20.901 1.00 55.50 111 GLU A O 1
ATOM 863 N N . CYS A 1 112 ? -8.949 -2.883 21.125 1.00 50.75 112 CYS A N 1
ATOM 864 C CA . CYS A 1 112 ? -8.733 -4.124 20.372 1.00 50.75 112 CYS A CA 1
ATOM 865 C C . CYS A 1 112 ? -8.741 -5.319 21.342 1.00 50.75 112 CYS A C 1
ATOM 867 O O . CYS A 1 112 ? -7.702 -5.703 21.887 1.00 50.75 112 CYS A O 1
ATOM 869 N N . ARG A 1 113 ? -9.919 -5.904 21.608 1.00 52.69 113 ARG A N 1
ATOM 870 C CA . ARG A 1 113 ? -10.002 -7.194 22.309 1.00 52.69 113 ARG A CA 1
ATOM 871 C C . ARG A 1 113 ? -9.516 -8.276 21.345 1.00 52.69 113 ARG A C 1
ATOM 873 O O . ARG A 1 113 ? -10.265 -8.741 20.495 1.00 52.69 113 ARG A O 1
ATOM 880 N N . LEU A 1 114 ? -8.247 -8.659 21.473 1.00 51.41 114 LEU A N 1
ATOM 881 C CA . LEU A 1 114 ? -7.712 -9.878 20.870 1.00 51.41 114 LEU A CA 1
ATOM 882 C C . LEU A 1 114 ? -8.443 -11.078 21.485 1.00 51.41 114 LEU A C 1
ATOM 884 O O . LEU A 1 114 ? -7.985 -11.656 22.471 1.00 51.41 114 LEU A O 1
ATOM 888 N N . GLU A 1 115 ? -9.591 -11.459 20.933 1.00 53.84 115 GLU A N 1
ATOM 889 C CA . GLU A 1 115 ? -10.100 -12.804 21.162 1.00 53.84 115 GLU A CA 1
ATOM 890 C C . GLU A 1 115 ? -9.196 -13.741 20.363 1.00 53.84 115 GLU A C 1
ATOM 892 O O . GLU A 1 115 ? -9.184 -13.735 19.132 1.00 53.84 115 GLU A O 1
ATOM 897 N N . ARG A 1 116 ? -8.342 -14.483 21.077 1.00 44.75 116 ARG A N 1
ATOM 898 C CA . ARG A 1 116 ? -7.592 -15.595 20.495 1.00 44.75 116 ARG A CA 1
ATOM 899 C C . ARG A 1 116 ? -8.613 -16.543 19.875 1.00 44.75 116 ARG A C 1
ATOM 901 O O . ARG A 1 116 ? -9.289 -17.263 20.601 1.00 44.75 116 ARG A O 1
ATOM 908 N N . ILE A 1 117 ? -8.707 -16.544 18.552 1.00 53.72 117 ILE A N 1
ATOM 909 C CA . ILE A 1 117 ? -9.394 -17.609 17.834 1.00 53.72 117 ILE A CA 1
ATOM 910 C C . ILE A 1 117 ? -8.513 -18.847 18.010 1.00 53.72 117 ILE A C 1
ATOM 912 O O . ILE A 1 117 ? -7.380 -18.888 17.524 1.00 53.72 117 ILE A O 1
ATOM 916 N N . SER A 1 118 ? -8.998 -19.807 18.798 1.00 48.53 118 SER A N 1
ATOM 917 C CA . SER A 1 118 ? -8.444 -21.158 18.871 1.00 48.53 118 SER A CA 1
ATOM 918 C C . SER A 1 118 ? -8.305 -21.704 17.446 1.00 48.53 118 SER A C 1
ATOM 920 O O . SER A 1 118 ? -9.181 -21.419 16.624 1.00 48.53 118 SER A O 1
ATOM 922 N N . PRO A 1 119 ? -7.262 -22.490 17.123 1.00 50.78 119 PRO A N 1
ATOM 923 C CA . PRO A 1 119 ? -7.264 -23.253 15.883 1.00 50.78 119 PRO A CA 1
ATOM 924 C C . PRO A 1 119 ? -8.580 -24.029 15.816 1.00 50.78 119 PRO A C 1
ATOM 926 O O . PRO A 1 119 ? -8.985 -24.618 16.816 1.00 50.78 119 PRO A O 1
ATOM 929 N N . LEU A 1 120 ? -9.256 -23.912 14.676 1.00 52.97 120 LEU A N 1
ATOM 930 C CA . LEU A 1 120 ? -10.561 -24.493 14.396 1.00 52.97 120 LEU A CA 1
ATOM 931 C C . LEU A 1 120 ? -10.622 -25.934 14.915 1.00 52.97 120 LEU A C 1
ATOM 933 O O . LEU A 1 120 ? -9.766 -26.745 14.563 1.00 52.97 120 LEU A O 1
ATOM 937 N N . ASP A 1 121 ? -11.630 -26.230 15.737 1.00 45.09 121 ASP A N 1
ATOM 938 C CA . ASP A 1 121 ? -12.051 -27.603 15.984 1.00 45.09 121 ASP A CA 1
ATOM 939 C C . ASP A 1 121 ? -12.406 -28.208 14.622 1.00 45.09 121 ASP A C 1
ATOM 941 O O . ASP A 1 121 ? -13.365 -27.787 13.967 1.00 45.09 121 ASP A O 1
ATOM 945 N N . GLU A 1 122 ? -11.566 -29.131 14.160 1.00 45.38 122 GLU A N 1
ATOM 946 C CA . GLU A 1 122 ? -11.826 -29.920 12.965 1.00 45.38 122 GLU A CA 1
ATOM 947 C C . GLU A 1 122 ? -13.107 -30.731 13.167 1.00 45.38 122 GLU A C 1
ATOM 949 O O . GLU A 1 122 ? -13.244 -31.452 14.160 1.00 45.38 122 GLU A O 1
ATOM 954 N N . ASN A 1 123 ? -14.037 -30.621 12.218 1.00 44.34 123 ASN A N 1
ATOM 955 C CA . ASN A 1 123 ? -15.148 -31.554 12.072 1.00 44.34 123 ASN A CA 1
ATOM 956 C C . ASN A 1 123 ? -15.465 -31.769 10.593 1.00 44.34 123 ASN A C 1
ATOM 958 O O . ASN A 1 123 ? -15.571 -30.754 9.866 1.00 44.34 123 ASN A O 1
#

Radius of gyration: 15.6 Å; Cα contacts (8 Å, |Δi|>4): 196; chains: 1; bounding box: 34×42×38 Å

Foldseek 3Di:
DADPQFDKDAAAFLQALCPQVHGAIWTGHHPDIGGFKQHRFHHLDVDPDDKDWDWDADLVQQKTFIPIRPDPHGNIIHRDNPDRDDDDDDDDDPDDDDDDDDDDDDDDDPPPPPPPPDDDPDD

Mean predicted aligned error: 6.26 Å

Nearest PDB structures (foldseek):
  1qmo-assembly1_E  TM=4.669E-01  e=3.859E-01  Lablab purpureus
  6x08-assembly1_B  TM=4.755E-01  e=9.289E+00  Saccharomyces cerevisiae S288C

pLDDT: mean 89.96, std 14.68, range [44.34, 98.69]